Protein AF-A0A7Y1XI03-F1 (afdb_monomer)

Nearest PDB structures (foldseek):
  2pjr-assembly1_G  TM=9.292E-01  e=5.417E-03  Geobacillus stearothermophilus

Mean predicted aligned error: 6.35 Å

Solvent-accessible surface area (backbone atoms only — not comparable to full-atom values): 5243 Å² total; per-residue (Å²): 109,67,71,57,54,51,53,60,59,71,66,46,86,88,70,81,86,86,85,84,60,66,60,48,78,55,98,88,42,82,40,79,44,77,81,63,72,70,65,76,75,46,65,66,93,80,55,86,88,77,93,80,78,70,90,69,58,67,67,59,52,52,52,53,48,53,51,53,52,51,57,56,50,66,74,76,11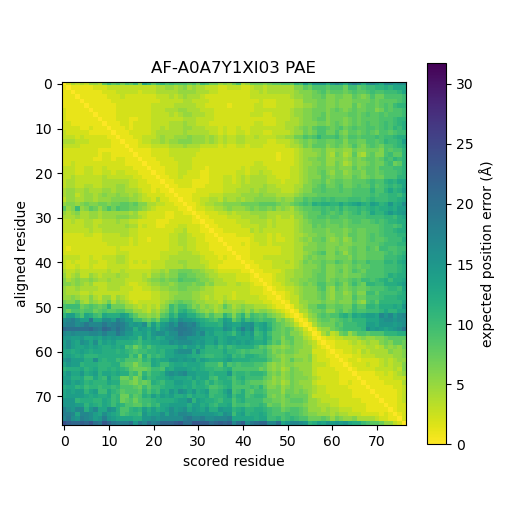1

pLDDT: mean 90.2, std 7.39, range [62.91, 97.75]

Foldseek 3Di:
DVVVVVVLVVVDDDDDDDDDDQWDQDPNDIDGDDDDPVVVVDDPVVDDDDDPPPPDPPVVVVVVVVVVVVVVVVVVD

Secondary structure (DSSP, 8-state):
-HHHHHHHHHT-SS-------SEEEETTEEEE-PPPGGGTTS-GGG----SSS----HHHHHHHHHHHHHHHHTTT-

Structure (mmCIF, N/CA/C/O backbone):
data_AF-A0A7Y1XI03-F1
#
_entry.id   AF-A0A7Y1XI03-F1
#
loop_
_atom_site.group_PDB
_atom_site.id
_atom_site.type_symbol
_atom_site.label_atom_id
_atom_site.label_alt_id
_atom_site.label_comp_id
_atom_site.label_asym_id
_atom_site.label_entity_id
_atom_site.label_seq_id
_atom_site.pdbx_PDB_ins_code
_atom_site.Cartn_x
_atom_site.Cartn_y
_atom_site.Cartn_z
_atom_site.occupancy
_atom_site.B_iso_or_equiv
_atom_site.auth_seq_id
_atom_site.auth_comp_id
_atom_site.auth_asym_id
_atom_site.auth_atom_id
_atom_site.pdbx_PDB_model_num
ATOM 1 N N . GLU A 1 1 ? 11.852 -8.690 5.031 1.00 88.25 1 GLU A N 1
ATOM 2 C CA . GLU A 1 1 ? 10.864 -7.648 4.650 1.00 88.25 1 GLU A CA 1
ATOM 3 C C . GLU A 1 1 ? 9.529 -7.710 5.397 1.00 88.25 1 GLU A C 1
ATOM 5 O O . GLU A 1 1 ? 9.028 -6.654 5.749 1.00 88.25 1 GLU A O 1
ATOM 10 N N . ARG A 1 2 ? 8.966 -8.888 5.723 1.00 95.31 2 ARG A N 1
ATOM 11 C CA . ARG A 1 2 ? 7.663 -8.992 6.425 1.00 95.31 2 ARG A CA 1
ATOM 12 C C . ARG A 1 2 ? 7.556 -8.140 7.697 1.00 95.31 2 ARG A C 1
ATOM 14 O O . ARG A 1 2 ? 6.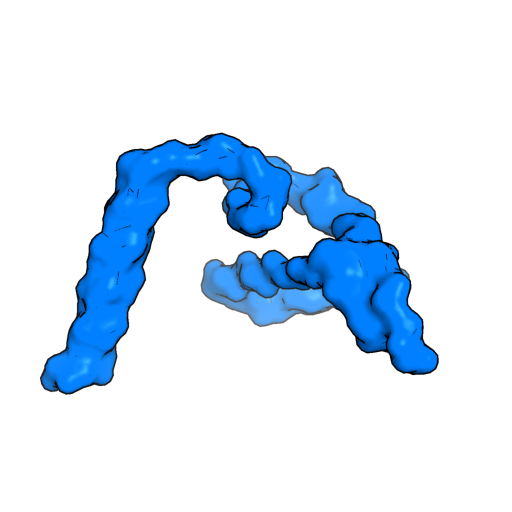570 -7.442 7.886 1.00 95.31 2 ARG A O 1
ATOM 21 N N . ARG A 1 3 ? 8.596 -8.147 8.541 1.00 97.00 3 ARG A N 1
ATOM 22 C CA . ARG A 1 3 ? 8.638 -7.317 9.759 1.00 97.00 3 ARG A CA 1
ATOM 23 C C . ARG A 1 3 ? 8.601 -5.812 9.457 1.00 97.00 3 ARG A C 1
ATOM 25 O O . ARG A 1 3 ? 7.989 -5.075 10.216 1.00 97.00 3 ARG A O 1
ATOM 32 N N . LEU A 1 4 ? 9.198 -5.363 8.349 1.00 96.94 4 LEU A N 1
ATOM 33 C CA . LEU A 1 4 ? 9.139 -3.955 7.932 1.00 96.94 4 LEU A CA 1
ATOM 34 C C . LEU A 1 4 ? 7.728 -3.569 7.482 1.00 96.94 4 LEU A C 1
ATOM 36 O O . LEU A 1 4 ? 7.21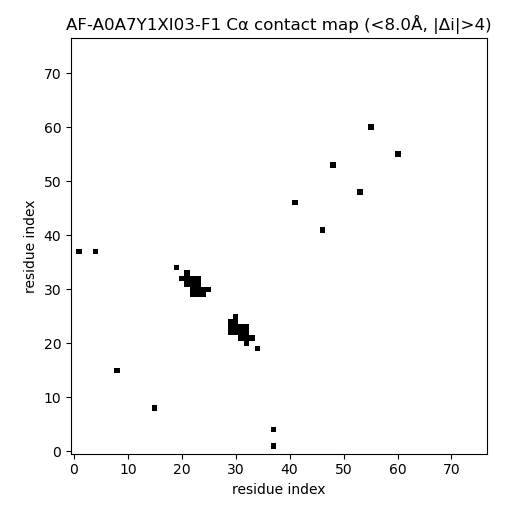9 -2.540 7.914 1.00 96.94 4 LEU A O 1
ATOM 40 N N . ALA A 1 5 ? 7.077 -4.416 6.678 1.00 95.81 5 ALA A N 1
ATOM 41 C CA . ALA A 1 5 ? 5.689 -4.204 6.271 1.00 95.81 5 ALA A CA 1
ATOM 42 C C . ALA A 1 5 ? 4.753 -4.153 7.489 1.00 95.81 5 ALA A C 1
ATOM 44 O O . ALA A 1 5 ? 3.960 -3.226 7.607 1.00 95.81 5 ALA A O 1
ATOM 45 N N . TYR A 1 6 ? 4.912 -5.087 8.433 1.00 96.00 6 TYR A N 1
ATOM 46 C CA . TYR A 1 6 ? 4.147 -5.106 9.681 1.00 96.00 6 TYR A CA 1
ATOM 47 C C . TYR A 1 6 ? 4.296 -3.803 10.471 1.00 96.00 6 TYR A C 1
ATOM 49 O O . TYR A 1 6 ? 3.293 -3.198 10.834 1.00 96.00 6 TYR A O 1
ATOM 57 N N . VAL A 1 7 ? 5.532 -3.338 10.692 1.00 97.75 7 VAL A N 1
ATOM 58 C CA . VAL A 1 7 ? 5.768 -2.070 11.397 1.00 97.75 7 VAL A CA 1
ATOM 59 C C . VAL A 1 7 ? 5.134 -0.905 10.641 1.00 97.75 7 VAL A C 1
ATOM 61 O O . VAL A 1 7 ? 4.506 -0.067 11.268 1.00 97.75 7 VAL A O 1
ATOM 64 N N . GLY A 1 8 ? 5.245 -0.847 9.311 1.00 96.00 8 GLY A N 1
ATOM 65 C CA . GLY A 1 8 ? 4.605 0.204 8.514 1.00 96.00 8 GLY A CA 1
ATOM 66 C C . GLY A 1 8 ? 3.081 0.224 8.666 1.00 96.00 8 GLY A C 1
ATOM 67 O O . GLY A 1 8 ? 2.499 1.285 8.878 1.00 96.00 8 GLY A O 1
ATOM 68 N N . VAL A 1 9 ? 2.445 -0.950 8.628 1.00 95.06 9 VAL A N 1
ATOM 69 C CA . VAL A 1 9 ? 0.994 -1.104 8.809 1.00 95.06 9 VAL A CA 1
ATOM 70 C C . VAL A 1 9 ? 0.563 -0.642 10.203 1.00 95.06 9 VAL A C 1
ATOM 72 O O . VAL A 1 9 ? -0.379 0.136 10.320 1.00 95.06 9 VAL A O 1
ATOM 75 N N . THR A 1 10 ? 1.272 -1.048 11.259 1.00 96.62 10 THR A N 1
ATOM 76 C CA . THR A 1 10 ? 0.895 -0.723 12.647 1.00 96.62 10 THR A CA 1
ATOM 77 C C . THR A 1 10 ? 1.189 0.719 13.063 1.00 96.62 10 THR A C 1
ATOM 79 O O . THR A 1 10 ? 0.794 1.129 14.152 1.00 96.62 10 THR A O 1
ATOM 82 N N . ARG A 1 11 ? 1.847 1.524 12.216 1.00 97.62 11 ARG A N 1
ATOM 83 C CA . ARG A 1 11 ? 2.013 2.968 12.462 1.00 97.62 11 ARG A CA 1
ATOM 84 C C . ARG A 1 11 ? 0.747 3.776 12.189 1.00 97.62 11 ARG A C 1
ATOM 86 O O . ARG A 1 11 ? 0.592 4.847 12.773 1.00 97.62 11 ARG A O 1
ATOM 93 N N . ALA A 1 12 ? -0.132 3.307 11.307 1.00 96.56 12 ALA A N 1
ATOM 94 C CA . ALA A 1 12 ? -1.358 4.019 10.977 1.00 96.56 12 ALA A CA 1
ATOM 95 C C . ALA A 1 12 ? -2.382 3.895 12.117 1.00 96.56 12 ALA A C 1
ATOM 97 O O . ALA A 1 12 ? -2.758 2.793 12.499 1.00 96.56 12 ALA A O 1
ATOM 98 N N . GLN A 1 13 ? -2.850 5.030 12.647 1.00 95.44 13 GLN A N 1
ATOM 99 C CA . GLN A 1 13 ? -3.843 5.052 13.734 1.00 95.44 13 GLN A CA 1
ATOM 100 C C . GLN A 1 13 ? -5.289 5.167 13.236 1.00 95.44 13 GLN A C 1
ATOM 102 O O . GLN A 1 13 ? -6.194 4.622 13.857 1.00 95.44 13 GLN A O 1
ATOM 107 N N . LYS A 1 14 ? -5.511 5.905 12.139 1.00 94.12 14 LYS A N 1
ATOM 108 C CA . LYS A 1 14 ? -6.853 6.184 11.594 1.00 94.12 14 LYS A CA 1
ATOM 109 C C . LYS A 1 14 ? -7.06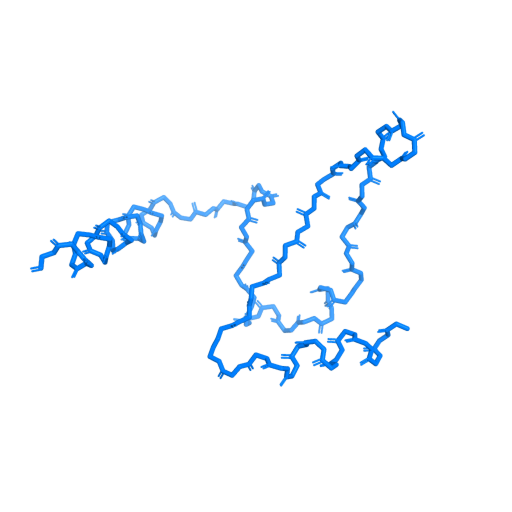3 5.536 10.230 1.00 94.12 14 LYS A C 1
ATOM 111 O O . LYS A 1 14 ? -7.961 4.722 10.059 1.00 94.12 14 LYS A O 1
ATOM 116 N N . HIS A 1 15 ? -6.210 5.883 9.269 1.00 92.00 15 HIS A N 1
ATOM 117 C CA . HIS A 1 15 ? -6.298 5.396 7.896 1.00 92.00 15 HIS A CA 1
ATOM 118 C C . HIS A 1 15 ? -4.923 4.960 7.400 1.00 92.00 15 HIS A C 1
ATOM 120 O O . HIS A 1 15 ? -3.926 5.641 7.646 1.00 92.00 15 HIS A O 1
ATOM 126 N N . LEU A 1 16 ? -4.888 3.838 6.682 1.00 94.69 16 LEU A N 1
ATOM 127 C CA . LEU A 1 16 ? -3.710 3.337 5.989 1.00 94.69 16 LEU A CA 1
ATOM 128 C C . LEU A 1 16 ? -3.987 3.338 4.487 1.00 94.69 16 LEU A C 1
ATOM 130 O O . LEU A 1 16 ? -4.867 2.621 4.017 1.00 94.69 16 LEU A O 1
ATOM 134 N N . THR A 1 17 ? -3.200 4.104 3.738 1.00 94.00 17 THR A N 1
ATOM 135 C CA . THR A 1 17 ? -3.264 4.127 2.274 1.00 94.00 17 THR A CA 1
ATOM 136 C C . THR A 1 17 ? -1.983 3.530 1.716 1.00 94.00 17 THR A C 1
ATOM 138 O O . THR A 1 17 ? -0.895 4.051 1.952 1.00 94.00 17 THR A O 1
ATOM 141 N N . LEU A 1 18 ? -2.1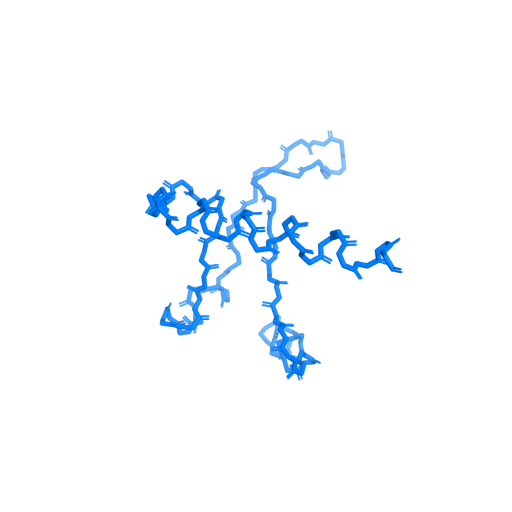14 2.439 0.965 1.00 93.94 18 LEU A N 1
ATOM 142 C CA . LEU A 1 18 ? -1.004 1.787 0.275 1.00 93.94 18 LEU A CA 1
ATOM 143 C C . LEU A 1 18 ? -1.054 2.148 -1.210 1.00 93.94 18 LEU A C 1
ATOM 145 O O . LEU A 1 18 ? -2.115 2.094 -1.830 1.00 93.94 18 LEU A O 1
ATOM 149 N N . THR A 1 19 ? 0.091 2.504 -1.787 1.00 93.81 19 THR A N 1
ATOM 150 C CA . THR A 1 19 ? 0.201 2.882 -3.200 1.00 93.81 19 THR A CA 1
ATOM 151 C C . THR A 1 19 ? 1.272 2.055 -3.902 1.00 93.81 19 THR A C 1
ATOM 153 O O . THR A 1 19 ? 2.252 1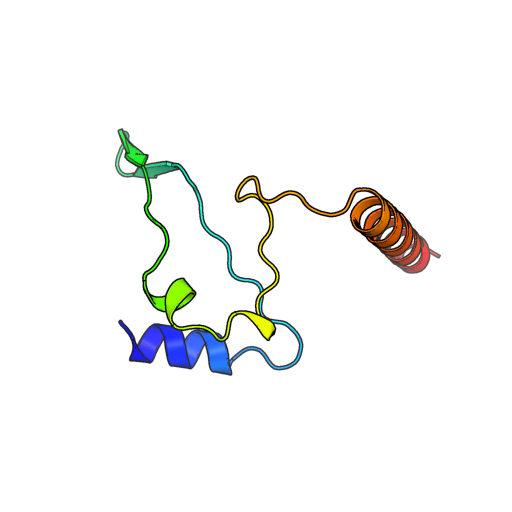.618 -3.298 1.00 93.81 19 THR A O 1
ATOM 156 N N . MET A 1 20 ? 1.082 1.828 -5.200 1.00 93.75 20 MET A N 1
ATOM 157 C CA . MET A 1 20 ? 2.086 1.224 -6.072 1.00 93.75 20 MET A CA 1
ATOM 158 C C . MET A 1 20 ? 2.068 1.895 -7.442 1.00 93.75 20 MET A C 1
ATOM 160 O O . MET A 1 20 ? 1.056 2.458 -7.856 1.00 93.75 20 MET A O 1
ATOM 164 N N . ALA A 1 21 ? 3.187 1.801 -8.153 1.00 93.38 21 ALA A N 1
ATOM 165 C CA . ALA A 1 21 ? 3.289 2.211 -9.546 1.00 93.38 21 ALA A CA 1
ATOM 166 C C . ALA A 1 21 ? 3.303 0.964 -10.433 1.00 93.38 21 ALA A C 1
ATOM 168 O O . ALA A 1 21 ? 3.920 -0.029 -10.066 1.00 93.38 21 ALA A O 1
ATOM 169 N N . ARG A 1 22 ? 2.648 1.014 -11.600 1.00 92.50 22 ARG A N 1
ATOM 170 C CA . ARG A 1 22 ? 2.704 -0.075 -12.596 1.00 92.50 22 ARG A CA 1
ATOM 171 C C . ARG A 1 22 ? 4.078 -0.157 -13.263 1.00 92.50 22 ARG A C 1
ATOM 173 O O . ARG A 1 22 ? 4.568 -1.243 -13.556 1.00 92.50 22 ARG A O 1
ATOM 180 N N . THR A 1 23 ? 4.684 0.997 -13.508 1.00 95.50 23 THR A N 1
ATOM 181 C CA . THR A 1 23 ? 6.024 1.136 -14.073 1.00 95.50 23 THR A CA 1
ATOM 182 C C . THR A 1 23 ? 6.794 2.192 -13.290 1.00 95.50 23 THR A C 1
ATOM 184 O O . THR A 1 23 ? 6.223 3.173 -12.809 1.00 95.50 23 THR A O 1
ATOM 187 N N . ARG A 1 24 ? 8.101 1.988 -13.134 1.00 96.25 24 ARG A N 1
ATOM 188 C CA . ARG A 1 24 ? 9.017 2.912 -12.464 1.00 96.25 24 ARG A CA 1
ATOM 189 C C . ARG A 1 24 ? 10.252 3.100 -13.328 1.00 96.25 24 ARG A C 1
ATOM 191 O O . ARG A 1 24 ? 10.792 2.130 -13.846 1.00 96.25 24 ARG A O 1
ATOM 198 N N . LYS A 1 25 ? 10.723 4.342 -13.445 1.00 97.12 25 LYS A N 1
ATOM 199 C CA . LYS A 1 25 ? 12.045 4.613 -14.007 1.00 97.12 25 LYS A CA 1
ATOM 200 C C . LYS A 1 25 ? 13.096 4.379 -12.924 1.00 97.12 25 LYS A C 1
ATOM 202 O O . LYS A 1 25 ? 13.070 5.058 -11.899 1.00 97.12 25 LYS A O 1
ATOM 207 N N . GLN A 1 26 ? 13.993 3.428 -13.133 1.00 96.31 26 GLN A N 1
ATOM 208 C CA . GLN A 1 26 ? 15.071 3.101 -12.210 1.00 96.31 26 GLN A CA 1
ATOM 209 C C . GLN A 1 26 ? 16.380 3.009 -12.993 1.00 96.31 26 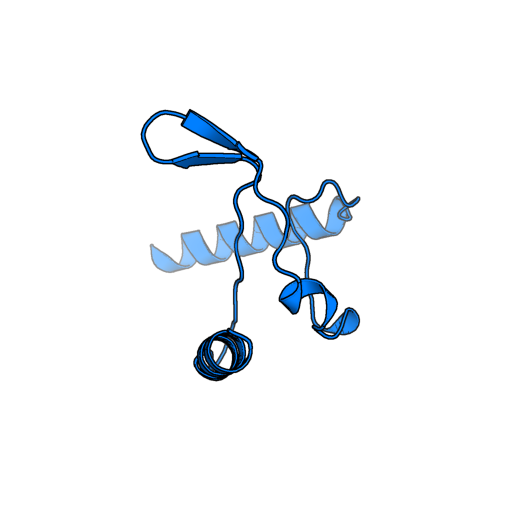GLN A C 1
ATOM 211 O O . GLN A 1 26 ? 16.457 2.311 -13.994 1.00 96.31 26 GLN A O 1
ATOM 216 N N . PHE A 1 27 ? 17.388 3.772 -12.559 1.00 95.50 27 PHE A N 1
ATOM 217 C CA . PHE A 1 27 ? 18.704 3.852 -13.213 1.00 95.50 27 PHE A CA 1
ATOM 218 C C . PHE A 1 27 ? 18.663 4.159 -14.723 1.00 95.50 27 PHE A C 1
ATOM 220 O O . PHE A 1 27 ? 19.521 3.719 -15.474 1.00 95.50 27 PHE A O 1
ATOM 227 N N . GLY A 1 28 ? 17.680 4.949 -15.166 1.00 95.31 28 GLY A N 1
ATOM 228 C CA . GLY A 1 28 ? 17.519 5.325 -16.577 1.00 95.31 28 GLY A CA 1
ATOM 229 C C . GLY A 1 28 ? 16.496 4.477 -17.331 1.00 95.31 28 GLY A C 1
ATOM 230 O O . GLY A 1 28 ? 15.836 5.011 -18.223 1.00 95.31 28 GLY A O 1
ATOM 231 N N . ASP A 1 29 ? 16.253 3.248 -16.884 1.00 95.81 29 ASP A N 1
ATOM 232 C CA . ASP A 1 29 ? 15.374 2.296 -17.559 1.00 95.81 29 ASP A CA 1
ATOM 233 C C . ASP A 1 29 ? 13.965 2.284 -16.970 1.00 95.81 29 ASP A C 1
ATOM 235 O O . ASP A 1 29 ? 13.764 2.487 -15.771 1.00 95.81 29 ASP A O 1
ATOM 239 N N . GLN A 1 30 ? 12.960 2.035 -17.812 1.00 96.88 30 GLN A N 1
ATOM 240 C CA . GLN A 1 30 ? 11.601 1.769 -17.343 1.00 96.88 30 GLN A CA 1
ATOM 241 C C . GLN A 1 30 ? 11.455 0.295 -16.984 1.00 96.88 30 GLN A C 1
ATOM 243 O O . GLN A 1 30 ? 11.590 -0.579 -17.835 1.00 96.88 30 GLN A O 1
ATOM 248 N N . GLN A 1 31 ? 11.107 0.029 -15.732 1.00 96.50 31 GLN A N 1
ATOM 249 C CA . GLN A 1 31 ? 10.842 -1.309 -15.231 1.00 96.50 31 GLN A CA 1
ATOM 250 C C . GLN A 1 31 ? 9.374 -1.441 -14.845 1.00 96.50 31 GLN A C 1
ATOM 252 O O . GLN A 1 31 ? 8.792 -0.551 -14.218 1.00 96.50 31 GLN A O 1
ATOM 257 N N . ARG A 1 32 ? 8.764 -2.566 -15.222 1.00 95.44 32 ARG A N 1
ATOM 258 C CA . ARG A 1 32 ? 7.437 -2.948 -14.742 1.00 95.44 32 ARG A CA 1
ATOM 259 C C . ARG A 1 32 ? 7.552 -3.413 -13.294 1.00 95.44 32 ARG A C 1
ATOM 261 O O . ARG A 1 32 ? 8.448 -4.182 -12.962 1.00 95.44 32 ARG A O 1
ATOM 268 N N . CYS A 1 33 ? 6.652 -2.939 -12.444 1.00 94.69 33 CYS A N 1
ATOM 269 C CA . CYS A 1 33 ? 6.611 -3.325 -11.043 1.00 94.69 33 CYS A CA 1
ATOM 270 C C . CYS A 1 33 ? 5.410 -4.233 -10.805 1.00 94.69 33 CYS A C 1
ATOM 272 O O . CYS A 1 33 ? 4.273 -3.866 -11.112 1.00 94.69 33 CYS A O 1
ATOM 274 N N . GLU A 1 34 ? 5.669 -5.395 -10.221 1.00 92.81 34 GLU A N 1
ATOM 275 C CA . GLU A 1 34 ? 4.610 -6.284 -9.761 1.00 92.81 34 GLU A CA 1
ATOM 276 C C . GLU A 1 34 ? 4.118 -5.856 -8.364 1.00 92.81 34 GLU A C 1
ATOM 278 O O . GLU A 1 34 ? 4.880 -5.253 -7.594 1.00 92.81 34 GLU A O 1
ATOM 283 N N . PRO A 1 35 ? 2.842 -6.115 -8.022 1.00 92.50 35 PRO A N 1
ATOM 284 C CA . PRO A 1 35 ? 2.316 -5.838 -6.691 1.00 92.50 35 PRO A CA 1
ATOM 285 C C . PRO A 1 35 ? 3.130 -6.536 -5.594 1.00 92.50 35 PRO A C 1
ATOM 287 O O . PRO A 1 35 ? 3.613 -7.654 -5.760 1.00 92.50 35 PRO A O 1
ATOM 290 N N . SER A 1 36 ? 3.256 -5.891 -4.432 1.00 94.38 36 SER A N 1
ATOM 291 C CA . SER A 1 36 ? 3.894 -6.530 -3.278 1.00 94.38 36 SER A CA 1
ATOM 292 C C . SER A 1 36 ? 3.070 -7.728 -2.813 1.00 94.38 36 SER A C 1
ATOM 294 O O . SER A 1 36 ? 1.875 -7.580 -2.558 1.00 94.38 36 SER A O 1
ATOM 296 N N . ARG A 1 37 ? 3.721 -8.878 -2.593 1.00 94.25 37 ARG A N 1
ATOM 297 C CA . ARG A 1 37 ? 3.083 -10.091 -2.043 1.00 94.25 37 ARG A CA 1
ATOM 298 C C . ARG A 1 37 ? 2.304 -9.847 -0.747 1.00 94.25 37 ARG A C 1
ATOM 300 O O . ARG A 1 37 ? 1.332 -10.532 -0.472 1.00 94.25 37 ARG A O 1
ATOM 307 N N . PHE A 1 38 ? 2.705 -8.850 0.048 1.00 95.00 38 PHE A N 1
ATOM 308 C CA . PHE A 1 38 ? 2.027 -8.538 1.308 1.00 95.00 38 PHE A CA 1
ATOM 309 C C . PHE A 1 38 ? 0.615 -7.980 1.102 1.00 95.00 38 PHE A C 1
ATOM 311 O O . PHE A 1 38 ? -0.163 -8.003 2.043 1.00 95.00 38 PHE A O 1
ATOM 318 N N . LEU A 1 39 ? 0.269 -7.500 -0.100 1.00 91.12 39 LEU A N 1
ATOM 319 C CA . LEU A 1 39 ? -1.088 -7.046 -0.414 1.00 91.12 39 LEU A CA 1
ATOM 320 C C . LEU A 1 39 ? -2.090 -8.206 -0.473 1.00 91.12 39 LEU A C 1
ATOM 322 O O . LEU A 1 39 ? -3.242 -8.016 -0.103 1.00 91.12 39 LEU A O 1
ATOM 326 N N . GLU A 1 40 ? -1.657 -9.390 -0.908 1.00 90.81 40 GLU A N 1
ATOM 327 C CA . GLU A 1 40 ? -2.504 -10.592 -1.000 1.00 90.81 40 GLU A CA 1
ATOM 328 C C . GLU A 1 40 ? -2.736 -11.246 0.366 1.00 90.81 40 GLU A C 1
ATOM 330 O O . GLU A 1 40 ? -3.714 -11.956 0.570 1.00 90.81 40 GLU A O 1
ATOM 335 N N . GLU A 1 41 ? -1.847 -10.976 1.320 1.00 93.25 41 GLU A N 1
ATOM 336 C CA . GLU A 1 41 ? -1.955 -11.462 2.694 1.00 93.25 41 GLU A CA 1
ATOM 337 C C . GLU A 1 41 ? -2.927 -10.624 3.545 1.00 93.25 41 GLU A C 1
ATOM 339 O O . GLU A 1 41 ? -3.271 -11.025 4.659 1.00 93.25 41 GLU A O 1
ATOM 344 N N . LEU A 1 42 ? -3.353 -9.452 3.057 1.00 91.38 42 LEU A N 1
ATOM 345 C CA . LEU A 1 42 ? -4.299 -8.593 3.766 1.00 91.38 42 LEU A CA 1
ATOM 346 C C . LEU A 1 42 ? -5.731 -9.145 3.662 1.00 91.38 42 LEU A C 1
ATOM 348 O O . LEU A 1 42 ? -6.122 -9.652 2.609 1.00 91.38 42 LE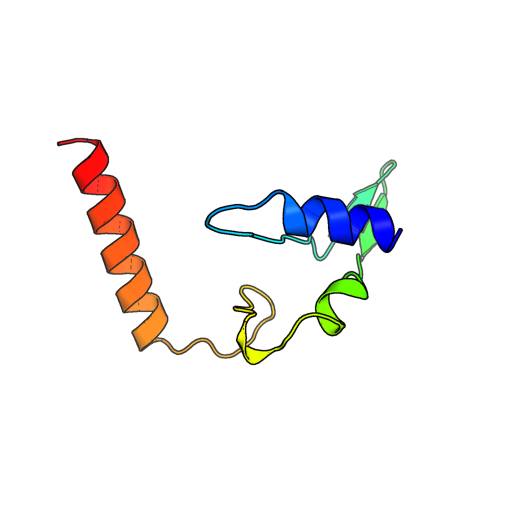U A O 1
ATOM 352 N N . PRO A 1 43 ? -6.563 -8.990 4.710 1.00 92.19 43 PRO A N 1
ATOM 353 C CA . PRO A 1 43 ? -7.965 -9.387 4.648 1.00 92.19 43 PRO A CA 1
ATOM 354 C C . PRO A 1 43 ? -8.706 -8.632 3.536 1.00 92.19 43 PRO A C 1
ATOM 356 O O . PRO A 1 43 ? -8.845 -7.410 3.599 1.00 92.19 43 PRO A O 1
ATOM 359 N N . ALA A 1 44 ? -9.234 -9.355 2.544 1.00 88.06 44 ALA A N 1
ATOM 360 C CA . ALA A 1 44 ? -9.909 -8.755 1.387 1.00 88.06 44 ALA A CA 1
ATOM 361 C C . ALA A 1 44 ? -11.099 -7.858 1.777 1.00 88.06 44 ALA A C 1
ATOM 363 O O . ALA A 1 44 ? -11.313 -6.819 1.162 1.00 88.06 44 ALA A O 1
ATOM 364 N N . ALA A 1 45 ? -11.828 -8.216 2.839 1.00 88.94 45 ALA A N 1
ATOM 365 C CA . ALA A 1 45 ? -12.958 -7.433 3.343 1.00 88.94 45 ALA A CA 1
ATOM 366 C C . ALA A 1 45 ? -12.557 -6.053 3.901 1.00 88.94 45 ALA A C 1
ATOM 368 O O . ALA A 1 45 ? -13.384 -5.147 3.945 1.00 88.94 45 ALA A O 1
ATOM 369 N N . ALA A 1 46 ? -11.300 -5.884 4.321 1.00 86.62 46 ALA A N 1
ATOM 370 C CA . ALA A 1 46 ? -10.777 -4.627 4.854 1.00 86.62 46 ALA A CA 1
ATOM 371 C C . ALA A 1 46 ? -10.045 -3.787 3.790 1.00 86.62 46 ALA A C 1
ATOM 373 O O . ALA A 1 46 ? -9.553 -2.700 4.096 1.00 86.62 46 ALA A O 1
ATOM 374 N N . LEU A 1 47 ? -9.941 -4.280 2.551 1.00 88.25 47 LEU A N 1
ATOM 375 C CA . LEU A 1 47 ? -9.162 -3.654 1.491 1.00 88.25 47 LEU A CA 1
ATOM 376 C C . LEU A 1 47 ? -10.072 -3.004 0.445 1.00 88.25 47 LEU A C 1
ATOM 378 O O . LEU A 1 47 ? -10.804 -3.678 -0.273 1.00 88.25 47 LEU A O 1
ATOM 382 N N . GLN A 1 48 ? -9.943 -1.689 0.275 1.00 88.44 48 GLN A N 1
ATOM 383 C CA . GLN A 1 48 ? -10.524 -0.987 -0.868 1.00 88.44 48 GLN A CA 1
ATOM 384 C C . GLN A 1 48 ? -9.465 -0.816 -1.963 1.00 88.44 48 GLN A C 1
ATOM 386 O O . GLN A 1 48 ? -8.549 -0.001 -1.836 1.00 88.44 48 GLN A O 1
ATOM 391 N N . ARG A 1 49 ? -9.585 -1.564 -3.065 1.00 86.62 49 ARG A N 1
ATOM 392 C CA . ARG A 1 49 ? -8.673 -1.443 -4.214 1.00 86.62 49 ARG A CA 1
ATOM 393 C C . ARG A 1 49 ? -9.159 -0.359 -5.175 1.00 86.62 49 ARG A C 1
ATOM 395 O O . ARG A 1 49 ? -10.324 -0.326 -5.555 1.00 86.62 49 ARG A O 1
ATOM 402 N N . LYS A 1 50 ? -8.252 0.534 -5.577 1.00 85.62 50 LYS A N 1
ATOM 403 C CA . LYS A 1 50 ? -8.497 1.587 -6.576 1.00 85.62 50 LYS A CA 1
ATOM 404 C C . LYS A 1 50 ? -7.408 1.534 -7.648 1.00 85.62 50 LYS A C 1
ATOM 406 O O . LYS A 1 50 ? -6.255 1.258 -7.334 1.00 85.62 50 LYS A O 1
ATOM 411 N N . GLY A 1 51 ? -7.765 1.797 -8.907 1.00 80.75 51 GLY A N 1
ATOM 412 C CA . GLY A 1 51 ? -6.797 1.907 -10.012 1.00 80.75 51 GLY A CA 1
ATOM 413 C C . GLY A 1 51 ? -6.303 0.584 -10.621 1.00 80.75 51 GLY A C 1
ATOM 414 O O . GLY A 1 51 ? -5.442 0.612 -11.498 1.00 80.75 51 GLY A O 1
ATOM 415 N N . PHE A 1 52 ? -6.858 -0.563 -10.214 1.00 80.44 52 PHE A N 1
ATOM 416 C CA . PHE A 1 52 ? -6.526 -1.884 -10.777 1.00 80.44 52 PHE A CA 1
ATOM 417 C C . PHE A 1 52 ? -7.438 -2.321 -11.936 1.00 80.44 52 PHE A C 1
ATOM 419 O O . PHE A 1 52 ? -7.292 -3.426 -12.443 1.00 80.44 52 PHE A O 1
ATOM 426 N N . GLY A 1 53 ? -8.336 -1.445 -12.401 1.00 73.88 53 GLY A N 1
ATOM 427 C CA . GLY A 1 53 ? -9.301 -1.769 -13.461 1.00 73.88 53 GLY A CA 1
ATOM 428 C C . GLY A 1 53 ? -10.542 -2.518 -12.968 1.00 73.88 53 GLY A C 1
ATOM 429 O O . GLY A 1 53 ? -11.383 -2.892 -13.781 1.00 73.88 53 GLY A O 1
ATOM 430 N N . ASP A 1 54 ? -10.675 -2.703 -11.652 1.00 74.75 54 ASP A N 1
ATOM 431 C CA . ASP A 1 54 ? -11.882 -3.247 -11.035 1.00 74.75 54 ASP A CA 1
ATOM 432 C C . ASP A 1 54 ? -13.089 -2.353 -11.361 1.00 74.75 54 ASP A C 1
ATOM 434 O O . ASP A 1 54 ? -12.985 -1.120 -11.349 1.00 74.75 54 ASP A O 1
ATOM 438 N N . LYS A 1 55 ? -14.245 -2.966 -11.656 1.00 62.91 55 LYS A N 1
ATOM 439 C CA . LYS A 1 55 ? -15.505 -2.240 -11.866 1.00 62.91 55 LYS A CA 1
ATOM 440 C C . LYS A 1 55 ? -15.930 -1.610 -10.544 1.00 62.91 55 LYS A C 1
ATOM 442 O O . LYS A 1 55 ? -16.603 -2.240 -9.735 1.00 62.91 55 LYS A O 1
ATOM 447 N N . VAL A 1 56 ? -15.518 -0.371 -10.321 1.00 66.19 56 VAL A N 1
ATOM 448 C CA . VAL A 1 56 ? -16.043 0.421 -9.214 1.00 66.19 56 VAL A CA 1
ATOM 449 C C . VAL A 1 56 ? -17.450 0.865 -9.591 1.00 66.19 56 VAL A C 1
ATOM 451 O O . VAL A 1 56 ? -17.669 1.342 -10.706 1.00 66.19 56 VAL A O 1
ATOM 454 N N . ASP A 1 57 ? -18.397 0.693 -8.673 1.00 75.06 57 ASP A N 1
ATOM 455 C CA . ASP A 1 57 ? -19.767 1.156 -8.858 1.00 75.06 57 ASP A CA 1
ATOM 456 C C . ASP A 1 57 ? -19.771 2.662 -9.176 1.00 75.06 57 ASP A C 1
ATOM 458 O O . ASP A 1 57 ? -19.249 3.492 -8.422 1.00 75.06 57 ASP A O 1
ATOM 462 N N . ALA A 1 58 ? -20.330 3.013 -10.336 1.00 76.06 58 ALA A N 1
ATOM 463 C CA . ALA A 1 58 ? -20.381 4.383 -10.823 1.00 76.06 58 ALA A CA 1
ATOM 464 C C . ALA A 1 58 ? -21.147 5.299 -9.857 1.00 76.06 58 ALA A C 1
ATOM 466 O O . ALA A 1 58 ? -20.767 6.460 -9.691 1.00 76.06 58 ALA A O 1
ATOM 467 N N . ALA A 1 59 ? -22.175 4.776 -9.180 1.00 80.50 59 ALA A N 1
ATOM 468 C CA . ALA A 1 59 ? -22.934 5.524 -8.187 1.00 80.50 59 ALA A CA 1
ATOM 469 C C . ALA A 1 59 ? -22.083 5.826 -6.943 1.00 80.50 59 ALA A C 1
ATOM 471 O O . ALA A 1 59 ? -22.037 6.971 -6.486 1.00 80.50 59 ALA A O 1
ATOM 472 N N . ALA A 1 60 ? -21.337 4.831 -6.450 1.00 79.69 60 ALA A N 1
ATOM 473 C CA . ALA A 1 60 ? -20.434 4.997 -5.313 1.00 79.69 60 ALA A CA 1
ATOM 474 C C . ALA A 1 60 ? -19.328 6.026 -5.606 1.00 79.69 60 ALA A C 1
ATOM 476 O O . ALA A 1 60 ? -19.053 6.896 -4.781 1.00 79.69 60 ALA A O 1
ATOM 477 N N . ASN A 1 61 ? -18.751 5.998 -6.813 1.00 80.75 61 ASN A N 1
ATOM 478 C CA . ASN A 1 61 ? -17.745 6.977 -7.233 1.00 80.75 61 ASN A CA 1
ATOM 479 C C . ASN A 1 61 ? -18.280 8.415 -7.251 1.00 80.75 61 ASN A C 1
ATOM 481 O O . ASN A 1 61 ? -17.589 9.333 -6.807 1.00 80.75 61 ASN A O 1
ATOM 485 N N . GLN A 1 62 ? -19.503 8.628 -7.746 1.00 85.81 62 GLN A N 1
ATOM 486 C CA . GLN A 1 62 ? -20.123 9.956 -7.761 1.00 85.81 62 GLN A CA 1
ATOM 487 C C . GLN A 1 62 ? -20.412 10.470 -6.347 1.00 85.81 62 GLN A C 1
ATOM 489 O O . GLN A 1 62 ? -20.194 11.652 -6.072 1.00 85.81 62 GLN A O 1
ATOM 494 N N . ALA A 1 63 ? -20.864 9.592 -5.446 1.00 85.94 63 ALA A N 1
ATOM 495 C CA . ALA A 1 63 ? -21.104 9.933 -4.048 1.00 85.94 63 ALA A CA 1
ATOM 496 C C . ALA A 1 63 ? -19.806 10.358 -3.342 1.00 85.94 63 ALA A C 1
ATOM 498 O O . ALA A 1 63 ? -19.746 11.459 -2.796 1.00 85.94 63 ALA A O 1
ATOM 499 N N . THR A 1 64 ? -18.737 9.556 -3.450 1.00 85.44 64 THR A N 1
ATOM 500 C CA . THR A 1 64 ? -17.422 9.903 -2.885 1.00 85.44 64 THR A CA 1
ATOM 501 C C . THR A 1 64 ? -16.864 11.189 -3.496 1.00 85.44 64 THR A C 1
ATOM 503 O O . THR A 1 64 ? -16.276 12.003 -2.788 1.00 85.44 64 THR A O 1
ATOM 506 N N . GLY A 1 65 ? -17.058 11.416 -4.800 1.00 87.19 65 GLY A N 1
ATOM 507 C CA . GLY A 1 65 ? -16.628 12.646 -5.467 1.00 87.19 65 GLY A CA 1
ATOM 508 C C . GLY A 1 65 ? -17.322 13.892 -4.911 1.00 87.19 65 GLY A C 1
ATOM 509 O O . GLY A 1 65 ? -16.658 14.885 -4.615 1.00 87.19 65 GLY A O 1
ATOM 510 N N . ARG A 1 66 ? -18.645 13.829 -4.708 1.00 90.75 66 ARG A N 1
ATOM 511 C CA . ARG A 1 66 ? -19.417 14.919 -4.087 1.00 90.75 66 ARG A CA 1
ATOM 512 C C . ARG A 1 66 ? -18.957 15.208 -2.662 1.00 90.75 66 ARG A C 1
ATOM 514 O O . ARG A 1 66 ? -18.746 16.372 -2.342 1.00 90.75 66 ARG A O 1
ATOM 521 N N . GLU A 1 67 ? -18.760 14.169 -1.853 1.00 91.12 67 GLU A N 1
ATOM 522 C CA . GLU A 1 67 ? -18.274 14.292 -0.471 1.00 91.12 67 GLU A CA 1
ATOM 523 C C . GLU A 1 67 ? -16.860 14.891 -0.413 1.00 91.12 67 GLU A C 1
ATOM 525 O O . GLU A 1 67 ? -16.566 15.783 0.380 1.00 91.12 67 GLU A O 1
ATOM 530 N N . THR A 1 68 ? -15.973 14.451 -1.309 1.00 89.81 68 THR A N 1
ATOM 531 C CA . THR A 1 68 ? -14.609 14.989 -1.390 1.00 89.81 68 THR A CA 1
ATOM 532 C C . THR A 1 68 ? -14.643 16.485 -1.711 1.00 89.81 68 THR A C 1
ATOM 534 O O . THR A 1 68 ? -13.946 17.271 -1.073 1.00 89.81 68 THR A O 1
ATOM 537 N N . LEU A 1 69 ? -15.484 16.898 -2.664 1.00 92.81 69 LEU A N 1
ATOM 538 C CA . LEU A 1 69 ? -15.647 18.306 -3.028 1.00 92.81 69 LEU A CA 1
ATOM 539 C C . LEU A 1 69 ? -16.278 19.140 -1.906 1.00 92.81 69 LEU A C 1
ATOM 541 O O . LEU A 1 69 ? -15.862 20.280 -1.716 1.00 92.81 69 LEU A O 1
ATOM 545 N N . SER A 1 70 ? -17.252 18.607 -1.159 1.00 94.50 70 SER A N 1
ATOM 546 C CA . SER A 1 70 ? -17.829 19.322 -0.013 1.00 94.50 70 SER A CA 1
ATOM 547 C C . SER A 1 70 ? -16.807 19.524 1.101 1.00 94.50 70 SER A C 1
ATOM 549 O O . SER A 1 70 ? -16.708 20.627 1.629 1.00 94.50 70 SER A O 1
ATOM 551 N N . ASN A 1 71 ? -15.997 18.504 1.401 1.00 91.94 71 ASN A N 1
ATOM 552 C CA . ASN A 1 71 ? -14.943 18.597 2.413 1.00 91.94 71 ASN A CA 1
ATOM 553 C C . ASN A 1 71 ? -13.860 19.607 2.014 1.00 91.94 71 ASN A C 1
ATOM 555 O O . ASN A 1 71 ? -13.366 20.344 2.860 1.00 91.94 71 ASN A O 1
ATOM 559 N N . LEU A 1 72 ? -13.511 19.669 0.723 1.00 93.44 72 LEU A N 1
ATOM 560 C CA . LEU A 1 72 ? -12.586 20.678 0.209 1.00 93.44 72 LEU A CA 1
ATOM 561 C C . LEU A 1 72 ? -13.151 22.093 0.332 1.00 93.44 72 LEU A C 1
ATOM 563 O O . LEU A 1 72 ? -12.408 22.983 0.717 1.00 93.44 72 LEU A O 1
ATOM 567 N N . LYS A 1 73 ? -14.439 22.314 0.037 1.00 93.31 73 LYS A N 1
ATOM 568 C CA . LYS A 1 73 ? -15.065 23.637 0.212 1.00 93.31 73 LYS A CA 1
ATOM 569 C C . LYS A 1 73 ? -15.060 24.083 1.675 1.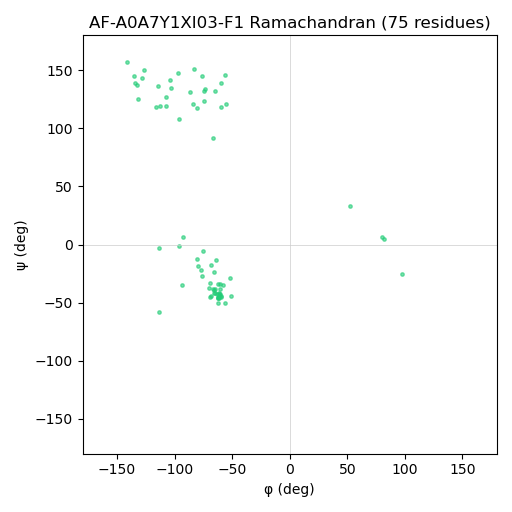00 93.31 73 LYS A C 1
ATOM 571 O O . LYS A 1 73 ? -14.611 25.183 1.954 1.00 93.31 73 LYS A O 1
ATOM 576 N N . ALA A 1 74 ? -15.433 23.191 2.591 1.00 93.56 74 ALA A N 1
ATOM 577 C CA . ALA A 1 74 ? -15.481 23.472 4.027 1.00 93.56 74 ALA A CA 1
ATOM 578 C C . ALA A 1 74 ? -14.112 23.780 4.673 1.00 93.56 74 ALA A C 1
ATOM 580 O O . ALA A 1 74 ? -14.069 24.231 5.810 1.00 93.56 74 ALA A O 1
ATOM 581 N N . LEU A 1 75 ? -12.994 23.512 3.987 1.00 91.50 75 LEU A N 1
ATOM 582 C CA . LEU A 1 75 ? -11.653 23.906 4.438 1.00 91.50 75 LEU A CA 1
ATOM 583 C C . LEU A 1 75 ? -11.328 25.384 4.158 1.00 91.50 75 LEU A C 1
ATOM 585 O O . LEU A 1 75 ? -10.362 25.892 4.725 1.00 91.50 75 LEU A O 1
ATOM 589 N N . PHE A 1 76 ? -12.068 26.035 3.255 1.00 90.94 76 PHE A N 1
ATOM 590 C CA . PHE A 1 76 ? -11.813 27.407 2.795 1.00 90.94 76 PHE A CA 1
ATOM 591 C C . PHE A 1 76 ? -12.904 28.413 3.194 1.00 90.94 76 PHE A C 1
ATOM 593 O O . PHE A 1 76 ? -12.745 29.597 2.896 1.00 90.94 76 PHE A O 1
ATOM 600 N N . ASP A 1 77 ? -13.971 27.944 3.843 1.00 74.19 77 ASP A N 1
ATOM 601 C CA . ASP A 1 77 ? -14.984 28.766 4.518 1.00 74.19 77 ASP A CA 1
ATOM 602 C C . ASP A 1 77 ? -14.572 29.018 5.982 1.00 74.19 77 ASP A C 1
ATOM 604 O O . ASP A 1 77 ? -14.811 30.142 6.481 1.00 74.19 77 ASP A O 1
#

Sequence (77 aa):
ERRLAYVGVTRAQKHLTLTMARTRKQFGDQQRCEPSRFLEELPAAALQRKGFGDKVDAAANQATGRETLSNLKALFD

Radius of gyration: 16.59 Å; Cα contacts (8 Å, |Δi|>4): 22; chains: 1; bounding box: 42×40×31 Å